Protein AF-A0A519VNN1-F1 (afdb_monomer_lite)

Foldseek 3Di:
DDDDDDDPPPPPDLCLPDADPQQFSPVCVVDPDNQVSVVSCVVVVFDD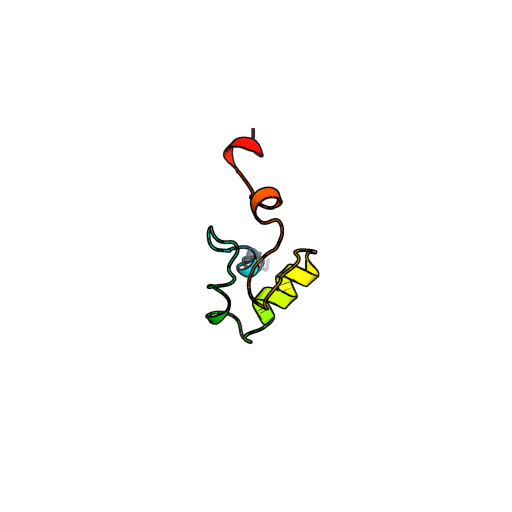PPSTGTPPVVVVDDDCVPPVD

Secondary structure (DSSP, 8-state):
----------PPP-GGG---TTSB-GGGGGSSSTTHHHHHHHHTT--EETTTEETTHHHH---HHHH--

Structure (mmCIF, N/CA/C/O backbone):
data_AF-A0A519VNN1-F1
#
_entry.id   AF-A0A519VNN1-F1
#
loop_
_atom_site.group_PDB
_atom_site.id
_atom_site.type_symbol
_atom_site.labe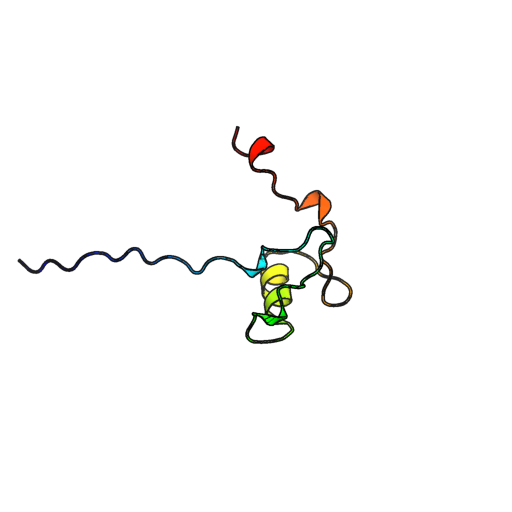l_atom_id
_atom_site.label_alt_id
_atom_site.label_comp_id
_atom_site.label_asym_id
_atom_site.label_entity_id
_atom_site.label_seq_id
_atom_site.pdbx_PDB_ins_code
_atom_site.Cartn_x
_atom_site.Cartn_y
_atom_site.Cartn_z
_atom_site.occupancy
_atom_site.B_iso_or_equiv
_atom_site.auth_seq_id
_atom_site.auth_comp_id
_atom_site.auth_asym_id
_atom_site.auth_atom_id
_atom_site.pdbx_PDB_model_num
ATOM 1 N N . LEU A 1 1 ? -32.471 -28.555 -27.518 1.00 55.69 1 LEU A N 1
ATOM 2 C CA . LEU A 1 1 ? -31.735 -28.981 -26.308 1.00 55.69 1 LEU A CA 1
ATOM 3 C C . LEU A 1 1 ? -30.241 -28.924 -26.609 1.00 55.69 1 LEU A C 1
ATOM 5 O O . LEU A 1 1 ? -29.747 -29.828 -27.256 1.00 55.69 1 LEU A O 1
ATOM 9 N N . HIS A 1 2 ? -29.554 -27.858 -26.201 1.00 45.62 2 HIS A N 1
ATOM 10 C CA . HIS A 1 2 ? -28.097 -27.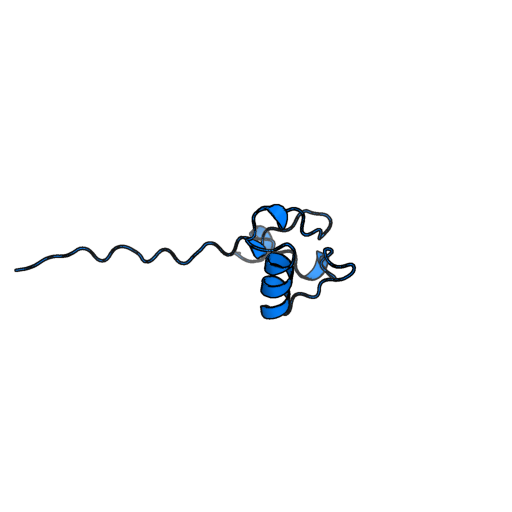849 -26.029 1.00 45.62 2 HIS A CA 1
ATOM 11 C C . HIS A 1 2 ? -27.827 -27.018 -24.778 1.00 45.62 2 HIS A C 1
ATOM 13 O O . HIS A 1 2 ? -27.894 -25.792 -24.804 1.00 45.62 2 HIS A O 1
ATOM 19 N N . GLY A 1 3 ? -27.663 -27.718 -23.657 1.00 50.94 3 GLY A N 1
ATOM 20 C CA . GLY A 1 3 ? -27.151 -27.137 -22.428 1.00 50.94 3 GLY A CA 1
ATOM 21 C C . GLY A 1 3 ? -25.644 -26.935 -22.551 1.00 50.94 3 GLY A C 1
ATOM 22 O O . GLY A 1 3 ? -24.947 -27.765 -23.127 1.00 50.94 3 GLY A O 1
ATOM 23 N N . GLY A 1 4 ? -25.152 -25.837 -21.996 1.00 44.38 4 GLY A N 1
ATOM 24 C CA . GLY A 1 4 ? -23.730 -25.570 -21.823 1.00 44.38 4 GLY A CA 1
ATOM 25 C C . GLY A 1 4 ? -23.595 -24.633 -20.636 1.00 44.38 4 GLY A C 1
ATOM 26 O O . GLY A 1 4 ? -24.011 -23.482 -20.715 1.00 44.38 4 GLY A O 1
ATOM 27 N N . GLY A 1 5 ? -23.142 -25.175 -19.506 1.00 44.59 5 GLY A N 1
ATOM 28 C CA . GLY A 1 5 ? -23.135 -24.509 -18.209 1.00 44.59 5 GLY A CA 1
ATOM 29 C C . GLY A 1 5 ? -22.402 -23.171 -18.232 1.00 44.59 5 GLY A C 1
ATOM 30 O O . GLY A 1 5 ? -21.269 -23.075 -18.699 1.00 44.59 5 GLY A O 1
ATOM 31 N N . GLY A 1 6 ? -23.058 -22.146 -17.687 1.00 51.66 6 GLY A N 1
ATOM 32 C CA . GLY A 1 6 ? -22.444 -20.858 -17.397 1.00 51.66 6 GLY A CA 1
ATOM 33 C C . GLY A 1 6 ? -21.390 -21.031 -16.310 1.00 51.66 6 GLY A C 1
ATOM 34 O O . GLY A 1 6 ? -21.699 -20.970 -15.121 1.00 51.66 6 GLY A O 1
ATOM 35 N N . GLY A 1 7 ? -20.146 -21.289 -16.714 1.00 55.31 7 GLY A N 1
ATOM 36 C CA . GLY A 1 7 ? -19.004 -21.192 -15.819 1.00 55.31 7 GLY A CA 1
ATOM 37 C C . GLY A 1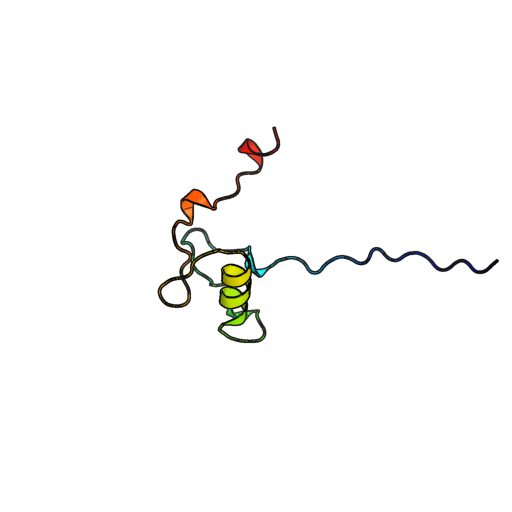 7 ? -18.966 -19.779 -15.250 1.00 55.31 7 GLY A C 1
ATOM 38 O O . GLY A 1 7 ? -18.936 -18.811 -16.010 1.00 55.31 7 GLY A O 1
ATOM 39 N N . LYS A 1 8 ? -19.007 -19.648 -13.919 1.00 61.50 8 LYS A N 1
ATOM 40 C CA . LYS A 1 8 ? -18.727 -18.374 -13.251 1.00 61.50 8 LYS A CA 1
ATOM 41 C C . LYS A 1 8 ? -17.400 -17.860 -13.803 1.00 61.50 8 LYS A C 1
ATOM 43 O O . LYS A 1 8 ? -16.363 -18.473 -13.564 1.00 61.50 8 LYS A O 1
ATOM 48 N N . VAL A 1 9 ? -17.435 -16.746 -14.528 1.00 62.19 9 VAL A N 1
ATOM 49 C CA . VAL A 1 9 ? -16.228 -15.984 -14.836 1.00 62.19 9 VAL A CA 1
ATOM 50 C C . VAL A 1 9 ? -15.749 -15.445 -13.493 1.00 62.19 9 VAL A C 1
ATOM 52 O O . VAL A 1 9 ? -16.295 -14.474 -12.974 1.00 62.19 9 VAL A O 1
ATOM 55 N N . VAL A 1 10 ? -14.822 -16.155 -12.852 1.00 69.19 10 VAL A N 1
ATOM 56 C CA . VAL A 1 10 ? -14.214 -15.685 -11.609 1.00 69.19 10 VAL A CA 1
ATOM 57 C C . VAL A 1 10 ? -13.318 -14.527 -12.014 1.00 69.19 10 VAL A C 1
ATOM 59 O O . VAL A 1 10 ? -12.309 -14.730 -12.688 1.00 69.19 10 VAL A O 1
ATOM 62 N N . ALA A 1 11 ? -13.734 -13.306 -11.678 1.00 71.44 11 ALA A N 1
ATOM 63 C CA . ALA A 1 11 ? -12.902 -12.135 -11.895 1.00 71.44 11 ALA A CA 1
ATOM 64 C C . ALA A 1 11 ? -11.529 -12.366 -11.233 1.00 71.44 11 ALA A C 1
ATOM 66 O O . ALA A 1 11 ? -11.478 -12.953 -10.145 1.00 71.44 11 ALA A O 1
ATOM 67 N N . PRO A 1 12 ? -10.421 -11.943 -11.865 1.00 81.69 12 PRO A N 1
ATOM 68 C CA . PRO A 1 12 ? -9.101 -12.070 -11.268 1.00 81.69 12 PRO A CA 1
ATOM 69 C C . PRO A 1 12 ? -9.085 -11.448 -9.870 1.00 81.69 12 PRO A C 1
ATOM 71 O O . PRO A 1 12 ? -9.573 -10.334 -9.675 1.00 81.69 12 PRO A O 1
ATOM 74 N N . VAL A 1 13 ? -8.524 -12.168 -8.898 1.00 88.00 13 VAL A N 1
ATOM 75 C CA . VAL A 1 13 ? -8.378 -11.660 -7.529 1.00 88.00 13 VAL A CA 1
ATOM 76 C C . VAL A 1 13 ? -7.494 -10.403 -7.562 1.00 88.00 13 VAL A C 1
ATOM 78 O O . VAL A 1 13 ? -6.408 -10.461 -8.149 1.00 88.00 13 VAL A O 1
ATOM 81 N N . PRO A 1 14 ? -7.902 -9.277 -6.940 1.00 92.25 14 PRO A N 1
ATOM 82 C CA . PRO A 1 14 ? -7.124 -8.037 -6.923 1.00 92.25 14 PRO A CA 1
ATOM 83 C C . PRO A 1 14 ? -5.950 -8.135 -5.936 1.00 92.25 14 PRO A C 1
ATOM 85 O O . PRO A 1 14 ? -5.912 -7.471 -4.903 1.00 92.25 14 PRO A O 1
ATOM 88 N N . ALA A 1 15 ? -4.976 -8.995 -6.244 1.00 93.12 15 ALA A N 1
ATOM 89 C CA . ALA A 1 15 ? -3.843 -9.298 -5.370 1.00 93.12 15 ALA A CA 1
ATOM 90 C C . ALA A 1 15 ? -2.957 -8.077 -5.063 1.00 93.12 15 ALA A C 1
ATOM 92 O O . ALA A 1 15 ? -2.251 -8.075 -4.061 1.00 93.12 15 ALA A O 1
ATOM 93 N N . HIS A 1 16 ? -3.007 -7.022 -5.886 1.00 94.75 16 HIS A N 1
ATOM 94 C CA . HIS A 1 16 ? -2.258 -5.779 -5.659 1.00 94.75 16 HIS A CA 1
ATOM 95 C C . HIS A 1 16 ? -2.749 -4.996 -4.440 1.00 94.75 16 HIS A C 1
ATOM 97 O O . HIS A 1 16 ? -1.991 -4.194 -3.912 1.00 94.75 16 HIS A O 1
ATOM 103 N N . ARG A 1 17 ? -3.964 -5.270 -3.947 1.00 93.25 17 ARG A N 1
ATOM 104 C CA . ARG A 1 17 ? -4.492 -4.692 -2.701 1.00 93.25 17 ARG A CA 1
ATOM 105 C C . ARG A 1 17 ? -3.946 -5.362 -1.437 1.00 93.25 17 ARG A C 1
ATOM 107 O O . ARG A 1 17 ? -4.169 -4.865 -0.339 1.00 93.25 17 ARG A O 1
ATOM 114 N N . VAL A 1 18 ? -3.250 -6.493 -1.567 1.00 92.19 18 VAL A N 1
ATOM 115 C CA . VAL A 1 18 ? -2.665 -7.211 -0.428 1.00 92.19 18 VAL A CA 1
ATOM 116 C C . VAL A 1 18 ? -1.288 -6.623 -0.124 1.00 92.19 18 VAL A C 1
ATOM 118 O O . VAL A 1 18 ? -0.285 -6.982 -0.740 1.00 92.19 18 VAL A O 1
ATOM 121 N N . ILE A 1 19 ? -1.256 -5.697 0.830 1.00 92.12 19 ILE A N 1
ATOM 122 C CA . ILE A 1 19 ? -0.060 -4.971 1.271 1.00 92.12 19 ILE A CA 1
ATOM 123 C C . ILE A 1 19 ? 0.274 -5.401 2.706 1.00 92.12 19 ILE A C 1
ATOM 125 O O . ILE A 1 19 ? -0.610 -5.796 3.471 1.00 92.12 19 ILE A O 1
ATOM 129 N N . ASN A 1 20 ? 1.555 -5.380 3.083 1.00 91.75 20 ASN A N 1
ATOM 130 C CA . ASN A 1 20 ? 1.946 -5.735 4.446 1.00 91.75 20 ASN A CA 1
ATOM 131 C C . ASN A 1 20 ? 1.572 -4.626 5.455 1.00 91.75 20 ASN A C 1
ATOM 133 O O . ASN A 1 20 ? 1.259 -3.500 5.080 1.00 91.75 20 ASN A O 1
ATOM 137 N N . ARG A 1 21 ? 1.660 -4.924 6.758 1.00 89.50 21 ARG A N 1
ATOM 138 C CA . ARG A 1 21 ? 1.303 -3.968 7.828 1.00 89.50 21 ARG A CA 1
ATOM 139 C C . ARG A 1 21 ? 2.117 -2.663 7.843 1.00 89.50 21 ARG A C 1
ATOM 141 O O . ARG A 1 21 ? 1.778 -1.760 8.591 1.00 89.50 21 ARG A O 1
ATOM 148 N N . LEU A 1 22 ? 3.246 -2.618 7.134 1.00 89.69 22 LEU A N 1
ATOM 149 C CA . LEU A 1 22 ? 4.131 -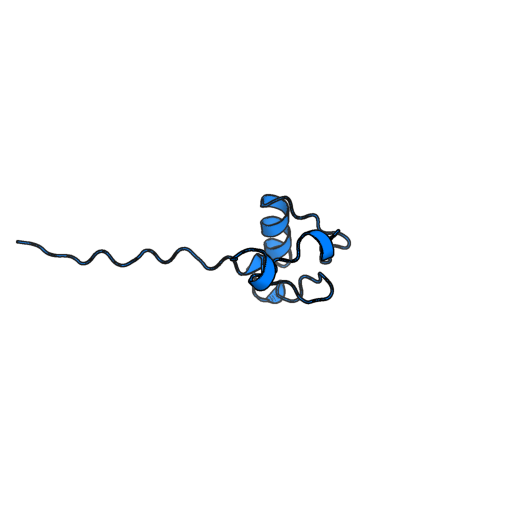1.455 7.046 1.00 89.69 22 LEU A CA 1
ATOM 150 C C . LEU A 1 22 ? 3.829 -0.607 5.799 1.00 89.69 22 LEU A C 1
ATOM 152 O O . LEU A 1 22 ? 4.585 0.311 5.504 1.00 89.69 22 LEU A O 1
ATOM 156 N N . GLY A 1 23 ? 2.787 -0.943 5.030 1.00 91.75 23 GLY A N 1
ATOM 157 C CA . GLY A 1 23 ? 2.474 -0.280 3.766 1.00 91.75 23 GLY A CA 1
ATOM 158 C C . GLY A 1 23 ? 3.407 -0.670 2.615 1.00 91.75 23 GLY A C 1
ATOM 159 O O . GLY A 1 23 ? 3.341 -0.059 1.554 1.00 91.75 23 GLY A O 1
ATOM 160 N N . GLN A 1 24 ? 4.275 -1.673 2.780 1.00 95.00 24 GLN A N 1
ATOM 161 C CA . GLN A 1 24 ? 5.286 -2.005 1.776 1.00 95.00 24 GLN A CA 1
ATOM 162 C C . GLN A 1 24 ? 4.772 -3.018 0.746 1.00 95.00 24 GLN A C 1
ATOM 164 O O . GLN A 1 24 ? 4.164 -4.039 1.090 1.00 95.00 24 GLN A O 1
ATOM 169 N N . LEU A 1 25 ? 5.110 -2.788 -0.523 1.00 95.56 25 LEU A N 1
ATOM 170 C CA . LEU A 1 25 ? 4.757 -3.616 -1.680 1.00 95.56 25 LEU A CA 1
ATOM 171 C C . LEU A 1 25 ? 5.604 -4.899 -1.770 1.00 95.56 25 LEU A C 1
ATOM 173 O O . LEU A 1 25 ? 6.137 -5.238 -2.825 1.00 95.56 25 LEU A O 1
ATOM 177 N N . THR A 1 26 ? 5.743 -5.659 -0.680 1.00 94.88 26 THR A N 1
ATOM 178 C CA . THR A 1 26 ? 6.563 -6.888 -0.659 1.00 94.88 26 THR A CA 1
ATOM 179 C C . THR A 1 26 ? 6.046 -7.971 -1.610 1.00 94.88 26 THR A C 1
ATOM 181 O O . THR A 1 26 ? 6.819 -8.808 -2.070 1.00 94.88 26 THR A O 1
ATOM 184 N N . GLY A 1 27 ? 4.755 -7.936 -1.959 1.00 93.56 27 GLY A N 1
ATOM 185 C CA . GLY A 1 27 ? 4.142 -8.826 -2.949 1.00 93.56 27 GLY A CA 1
ATOM 186 C C . GLY A 1 27 ? 4.535 -8.537 -4.404 1.00 93.56 27 GLY A C 1
ATOM 187 O O . GLY A 1 27 ? 4.262 -9.369 -5.270 1.00 93.56 27 GLY A O 1
ATOM 188 N N . ARG A 1 28 ? 5.209 -7.410 -4.693 1.00 94.19 28 ARG A N 1
ATOM 189 C CA . ARG A 1 28 ? 5.563 -6.969 -6.058 1.00 94.19 28 ARG A CA 1
ATOM 190 C C . ARG A 1 28 ? 6.339 -8.011 -6.864 1.00 94.19 28 ARG A C 1
ATOM 192 O O . ARG A 1 28 ? 6.208 -8.068 -8.078 1.00 94.19 28 ARG A O 1
ATOM 199 N N . HIS A 1 29 ? 7.105 -8.874 -6.196 1.00 94.62 29 HIS A N 1
ATOM 200 C CA . HIS A 1 29 ? 7.900 -9.927 -6.835 1.00 94.62 29 HIS A CA 1
ATOM 201 C C . HIS A 1 29 ? 7.055 -11.014 -7.521 1.00 94.62 29 HIS A C 1
ATOM 203 O O . HIS A 1 29 ? 7.579 -11.760 -8.342 1.00 94.62 29 HIS A O 1
ATOM 209 N N . HIS A 1 30 ? 5.759 -11.098 -7.209 1.00 94.06 30 HIS A N 1
ATOM 210 C CA . HIS A 1 30 ? 4.815 -12.003 -7.869 1.00 94.06 30 HIS A CA 1
ATOM 211 C C . HIS A 1 30 ? 4.131 -11.379 -9.094 1.00 94.06 30 HIS A C 1
ATOM 213 O O . HIS A 1 30 ? 3.335 -12.048 -9.755 1.00 94.06 30 HIS A O 1
ATOM 219 N N . PHE A 1 31 ? 4.412 -10.110 -9.398 1.00 94.69 31 PHE A N 1
ATOM 220 C CA . PHE A 1 31 ? 3.850 -9.420 -10.552 1.00 94.69 31 PHE A CA 1
ATOM 221 C C . PHE A 1 31 ? 4.770 -9.539 -11.777 1.00 94.69 31 PHE A C 1
ATOM 223 O O . PHE A 1 31 ? 5.974 -9.743 -11.626 1.00 94.69 31 PHE A O 1
ATOM 230 N N . PRO A 1 32 ? 4.227 -9.398 -13.004 1.00 94.88 32 PRO A N 1
ATOM 231 C CA . PRO A 1 32 ? 5.004 -9.554 -14.237 1.00 94.88 32 PRO A CA 1
ATOM 232 C C . PRO A 1 32 ? 6.178 -8.579 -14.380 1.00 94.88 32 PRO A C 1
ATOM 234 O O . PRO A 1 32 ? 7.149 -8.885 -15.066 1.00 94.88 32 PRO A O 1
ATOM 237 N N . THR A 1 33 ? 6.084 -7.404 -13.755 1.00 96.00 33 THR A N 1
ATOM 238 C CA . THR A 1 33 ? 7.142 -6.393 -13.733 1.00 96.00 33 THR A CA 1
ATOM 239 C C . THR A 1 33 ? 7.331 -5.866 -12.308 1.00 96.00 33 THR A C 1
ATOM 241 O O . THR A 1 33 ? 6.392 -5.928 -11.507 1.00 96.00 33 THR A O 1
ATOM 244 N N . PRO A 1 34 ? 8.507 -5.296 -11.982 1.00 94.31 34 PRO A N 1
ATOM 245 C CA . PRO A 1 34 ? 8.754 -4.693 -10.671 1.00 94.31 34 PRO A CA 1
ATOM 246 C C . PRO A 1 34 ? 7.788 -3.554 -10.306 1.00 94.31 34 PRO A C 1
ATOM 248 O O . PRO A 1 34 ? 7.567 -3.310 -9.123 1.00 94.31 34 PRO A O 1
ATOM 251 N N . THR A 1 35 ? 7.211 -2.878 -11.306 1.00 95.81 35 THR A N 1
ATOM 252 C CA . THR A 1 35 ? 6.323 -1.714 -11.149 1.00 95.81 35 THR A CA 1
ATOM 253 C C . THR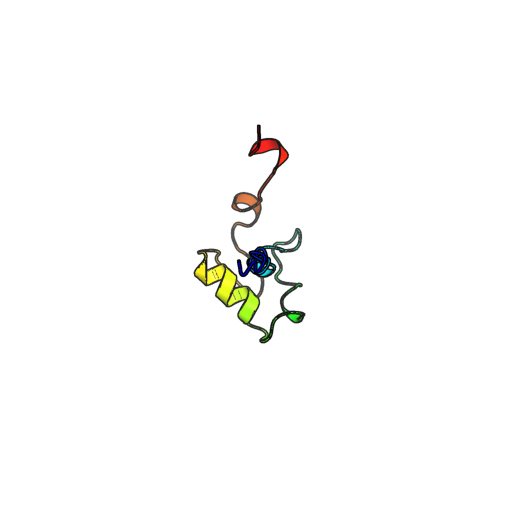 A 1 35 ? 4.838 -2.061 -11.240 1.00 95.81 35 THR A C 1
ATOM 255 O O . THR A 1 35 ? 4.005 -1.282 -10.794 1.00 95.81 35 THR A O 1
ATOM 258 N N . ALA A 1 36 ? 4.470 -3.245 -11.740 1.00 96.31 36 ALA A N 1
ATOM 259 C CA . ALA A 1 36 ? 3.071 -3.587 -12.009 1.00 96.31 36 ALA A CA 1
ATOM 260 C C . ALA A 1 36 ? 2.165 -3.570 -10.764 1.00 96.31 36 ALA A C 1
ATOM 262 O O . ALA A 1 36 ? 0.972 -3.301 -10.885 1.00 96.31 36 ALA A O 1
ATOM 263 N N . MET A 1 37 ? 2.690 -3.868 -9.569 1.00 96.31 37 MET A N 1
ATOM 264 C CA . MET A 1 37 ? 1.906 -3.744 -8.330 1.00 96.31 37 MET A CA 1
ATOM 265 C C . MET A 1 37 ? 1.628 -2.273 -7.990 1.00 96.31 37 MET A C 1
ATOM 267 O O . MET A 1 37 ? 0.500 -1.941 -7.634 1.00 96.31 37 MET A O 1
ATOM 271 N N . GLN A 1 38 ? 2.636 -1.409 -8.144 1.00 96.94 38 GLN A N 1
ATOM 272 C CA . GLN A 1 38 ? 2.527 0.034 -7.931 1.00 96.94 38 GLN A CA 1
ATOM 273 C C . GLN A 1 38 ? 1.553 0.662 -8.934 1.00 96.94 38 GLN A C 1
ATOM 275 O O . GLN A 1 38 ? 0.599 1.308 -8.522 1.00 96.94 38 GLN A O 1
ATOM 280 N N . GLU A 1 39 ? 1.724 0.395 -10.230 1.00 96.75 39 GLU A N 1
ATOM 281 C CA . GLU A 1 39 ? 0.879 0.945 -11.301 1.00 96.75 39 GLU A CA 1
ATOM 282 C C . GLU A 1 39 ? -0.609 0.620 -11.092 1.00 96.75 39 GLU A C 1
ATOM 284 O O . GLU A 1 39 ? -1.477 1.459 -11.320 1.00 96.75 39 GLU A O 1
ATOM 289 N N . ARG A 1 40 ? -0.922 -0.597 -10.624 1.00 96.06 40 ARG A N 1
ATOM 290 C CA . ARG A 1 40 ? -2.306 -1.004 -10.327 1.00 96.06 40 ARG A CA 1
ATOM 291 C C . ARG A 1 40 ? -2.889 -0.283 -9.116 1.00 96.06 40 ARG A C 1
ATOM 293 O O . ARG A 1 40 ? -4.075 0.020 -9.125 1.00 96.06 40 ARG A O 1
ATOM 300 N N . LEU A 1 41 ? -2.082 -0.033 -8.088 1.00 95.00 41 LEU A N 1
ATOM 301 C CA . LEU A 1 41 ? -2.494 0.737 -6.913 1.00 95.00 41 LEU A CA 1
ATOM 302 C C . LEU A 1 41 ? -2.714 2.212 -7.274 1.00 95.00 41 LEU A C 1
ATOM 304 O O . LEU A 1 41 ? -3.754 2.776 -6.940 1.00 95.00 41 LEU A O 1
ATOM 308 N N . GLU A 1 42 ? -1.798 2.805 -8.037 1.00 95.00 42 GLU A N 1
ATOM 309 C CA . GLU A 1 42 ? -1.902 4.187 -8.517 1.00 95.00 42 GLU A CA 1
ATOM 310 C C . GLU A 1 42 ? -3.107 4.387 -9.444 1.00 95.00 42 GLU A C 1
ATOM 312 O O . GLU A 1 42 ? -3.802 5.398 -9.340 1.00 95.00 42 GLU A O 1
ATOM 317 N N . ALA A 1 43 ? -3.423 3.400 -10.292 1.00 95.81 43 ALA A N 1
ATOM 318 C CA . ALA A 1 43 ? -4.631 3.405 -11.120 1.00 95.81 43 ALA A CA 1
ATOM 319 C C . ALA A 1 43 ? -5.934 3.389 -10.296 1.00 95.81 43 ALA A C 1
ATOM 321 O O . ALA A 1 43 ? -6.973 3.829 -10.784 1.00 95.81 43 ALA A O 1
ATOM 322 N N . GLU A 1 44 ? -5.885 2.908 -9.051 1.00 93.50 44 GLU A N 1
ATOM 323 C CA . GLU A 1 44 ? -6.995 2.950 -8.092 1.00 93.50 44 GLU A CA 1
ATOM 324 C C . GLU A 1 44 ? -6.951 4.189 -7.178 1.00 93.50 44 GLU A C 1
ATOM 326 O O . GLU A 1 44 ? -7.801 4.340 -6.304 1.00 93.50 44 GLU A O 1
ATOM 331 N N . GLY A 1 45 ? -5.990 5.096 -7.388 1.00 92.25 45 GLY A N 1
ATOM 332 C CA . GLY A 1 45 ? -5.822 6.321 -6.604 1.00 92.25 45 GLY A CA 1
ATOM 333 C C . GLY A 1 45 ? -5.003 6.150 -5.322 1.00 92.25 45 GLY A C 1
ATOM 334 O O . GLY A 1 45 ? -4.923 7.085 -4.528 1.00 92.25 45 GLY A O 1
ATOM 335 N N . VAL A 1 46 ? -4.375 4.990 -5.110 1.00 93.06 46 VAL A N 1
ATOM 336 C CA . VAL A 1 46 ? -3.483 4.754 -3.969 1.00 93.06 46 VAL A CA 1
ATOM 337 C C . VAL A 1 46 ? -2.098 5.311 -4.285 1.00 93.06 46 VAL A C 1
ATOM 339 O O . VAL A 1 46 ? -1.443 4.887 -5.237 1.00 93.06 46 VAL A O 1
ATOM 342 N N . ARG A 1 47 ? -1.632 6.262 -3.474 1.00 93.88 47 ARG A N 1
ATOM 343 C CA . ARG A 1 47 ? -0.317 6.887 -3.643 1.00 93.88 47 ARG A CA 1
ATOM 344 C C . ARG A 1 47 ? 0.795 5.986 -3.106 1.00 93.88 47 ARG A C 1
ATOM 346 O O . ARG A 1 47 ? 0.703 5.496 -1.982 1.00 93.88 47 ARG A O 1
ATOM 353 N N . VAL A 1 48 ? 1.869 5.838 -3.880 1.00 94.31 48 VAL A N 1
ATOM 354 C CA . VAL A 1 48 ? 3.081 5.102 -3.492 1.00 94.31 48 VAL A CA 1
ATOM 355 C C . VAL A 1 48 ? 4.287 6.048 -3.512 1.00 94.31 48 VAL A C 1
ATOM 357 O O . VAL A 1 48 ? 4.508 6.769 -4.481 1.00 94.31 48 VAL A O 1
ATOM 360 N N . GLU A 1 49 ? 5.077 6.045 -2.441 1.00 93.50 49 GLU A N 1
ATOM 361 C CA . GLU A 1 49 ? 6.329 6.790 -2.286 1.00 93.50 49 GLU A CA 1
ATOM 362 C C . GLU A 1 49 ? 7.526 5.842 -2.146 1.00 93.50 49 GLU A C 1
ATOM 364 O O . GLU A 1 49 ? 7.390 4.665 -1.804 1.00 93.50 49 GLU A O 1
ATOM 369 N N . GLY A 1 50 ? 8.722 6.332 -2.488 1.00 89.81 50 GLY A N 1
ATOM 370 C CA . GLY A 1 50 ? 9.955 5.531 -2.457 1.00 89.81 50 GLY A CA 1
ATOM 371 C C . GLY A 1 50 ? 9.992 4.362 -3.454 1.00 89.81 50 GLY A C 1
ATOM 372 O O . GLY A 1 50 ? 10.967 3.619 -3.481 1.00 89.81 50 GLY A O 1
ATOM 373 N N . GLY A 1 51 ? 8.954 4.216 -4.287 1.00 89.62 51 GLY A N 1
ATOM 374 C CA . GLY A 1 51 ? 8.779 3.128 -5.252 1.00 89.62 51 GLY A CA 1
ATOM 375 C C . GLY A 1 51 ? 8.155 1.858 -4.670 1.00 89.62 51 GLY A C 1
ATOM 376 O O . GLY A 1 51 ? 7.961 0.888 -5.401 1.00 89.62 51 GLY A O 1
ATOM 377 N N . ASP A 1 52 ? 7.854 1.819 -3.368 1.00 92.75 52 ASP A N 1
ATOM 378 C CA . ASP A 1 52 ? 7.321 0.606 -2.744 1.00 92.75 52 ASP A CA 1
ATOM 379 C C . ASP A 1 52 ? 6.572 0.773 -1.429 1.00 92.75 52 ASP A C 1
ATOM 381 O O . ASP A 1 52 ? 6.230 -0.237 -0.815 1.00 92.75 52 ASP A O 1
ATOM 385 N N . THR A 1 53 ? 6.298 1.999 -0.998 1.00 94.75 53 THR A N 1
ATOM 386 C CA . THR A 1 53 ? 5.609 2.252 0.265 1.00 94.75 53 THR A CA 1
ATOM 387 C C . THR A 1 53 ? 4.337 3.049 0.010 1.00 94.75 53 THR A C 1
ATOM 389 O O . THR A 1 53 ? 4.380 4.144 -0.540 1.00 94.75 53 THR A O 1
ATOM 392 N N . VAL A 1 54 ? 3.187 2.491 0.382 1.00 93.69 54 VAL A N 1
ATOM 393 C CA . VAL A 1 54 ? 1.887 3.165 0.300 1.00 93.69 54 VAL A CA 1
ATOM 394 C C . VAL A 1 54 ? 1.823 4.291 1.329 1.00 93.69 54 VAL A C 1
ATOM 396 O O . VAL A 1 54 ? 2.119 4.086 2.506 1.00 93.69 54 VAL A O 1
ATOM 399 N N . VAL A 1 55 ? 1.418 5.475 0.876 1.00 89.38 55 VAL A N 1
ATOM 400 C CA . VAL A 1 55 ? 1.217 6.659 1.721 1.00 89.38 55 VAL A CA 1
ATOM 401 C C . VAL A 1 55 ? -0.161 6.590 2.375 1.00 89.38 55 VAL A C 1
ATOM 403 O O . VAL A 1 55 ? -1.093 6.040 1.792 1.00 89.38 55 VAL A O 1
ATOM 406 N N . ASP A 1 56 ? -0.291 7.143 3.584 1.00 84.31 56 ASP A N 1
ATOM 407 C CA . ASP A 1 56 ? -1.559 7.196 4.325 1.00 84.31 56 ASP A CA 1
ATOM 408 C C . ASP A 1 56 ? -2.210 5.813 4.531 1.00 84.31 56 ASP A C 1
ATOM 410 O O . ASP A 1 56 ? -3.432 5.690 4.607 1.00 84.31 56 ASP A O 1
ATOM 414 N N . PHE A 1 57 ? -1.392 4.758 4.648 1.00 80.00 57 PHE A N 1
ATOM 415 C CA . PHE A 1 57 ? -1.862 3.373 4.765 1.00 80.00 57 PHE A CA 1
ATOM 416 C C . PHE A 1 57 ? -2.869 3.170 5.910 1.00 80.00 57 PHE A C 1
ATOM 418 O O . PHE A 1 57 ? -3.842 2.439 5.743 1.00 80.00 57 PHE A O 1
ATOM 425 N N . ASP A 1 58 ? -2.693 3.874 7.032 1.00 75.94 58 ASP A N 1
ATOM 426 C CA . ASP A 1 58 ? -3.611 3.829 8.178 1.00 75.94 58 ASP A CA 1
ATOM 427 C C . ASP A 1 58 ? -5.033 4.314 7.837 1.00 75.94 58 ASP A C 1
ATOM 429 O O . ASP A 1 58 ? -6.001 3.855 8.439 1.00 75.94 58 ASP A O 1
ATOM 433 N N . GLN A 1 59 ? -5.177 5.218 6.861 1.00 76.81 59 GLN A N 1
ATOM 434 C CA . GLN A 1 59 ? -6.473 5.722 6.388 1.00 76.81 59 GLN A CA 1
ATOM 435 C C . GLN A 1 59 ? -7.115 4.796 5.343 1.00 76.81 59 GLN A C 1
ATOM 437 O O . GLN A 1 59 ? -8.319 4.862 5.115 1.00 76.81 59 GLN A O 1
ATOM 442 N N . LEU A 1 60 ? -6.311 3.939 4.707 1.00 71.00 60 LEU A N 1
ATOM 443 C CA . LEU A 1 60 ? -6.729 2.979 3.679 1.00 71.00 60 LEU A CA 1
ATOM 444 C C . LEU A 1 60 ? -6.956 1.570 4.246 1.00 71.00 60 LEU A C 1
ATOM 446 O O . LEU A 1 60 ? -7.302 0.649 3.502 1.00 71.00 60 LEU A O 1
ATOM 450 N N . PHE A 1 61 ? -6.736 1.381 5.549 1.00 76.25 61 PHE A N 1
ATOM 451 C CA . PHE A 1 61 ? -6.897 0.095 6.206 1.00 76.25 61 PHE A CA 1
ATOM 452 C C . PHE A 1 61 ? -8.376 -0.295 6.282 1.00 76.25 61 PHE A C 1
ATOM 454 O O . PHE A 1 61 ? -9.153 0.302 7.024 1.00 76.25 61 PHE A O 1
ATOM 461 N N . TRP A 1 62 ? -8.736 -1.338 5.536 1.00 78.44 62 TRP A N 1
ATOM 462 C CA . TRP A 1 62 ? -10.077 -1.909 5.548 1.00 78.44 62 TRP A CA 1
ATOM 463 C C . TRP A 1 62 ? -10.272 -2.840 6.749 1.00 78.44 62 TRP A C 1
ATOM 465 O O . TRP A 1 62 ? -9.569 -3.848 6.881 1.00 78.44 62 TRP A O 1
ATOM 475 N N . ASP A 1 63 ? -11.248 -2.529 7.605 1.00 77.81 63 ASP A N 1
ATOM 476 C CA . ASP A 1 63 ? -11.586 -3.330 8.786 1.00 77.81 63 ASP A CA 1
ATOM 477 C C . ASP A 1 63 ? -12.980 -3.971 8.626 1.00 77.81 63 ASP A C 1
ATOM 479 O O . ASP A 1 63 ? -13.996 -3.306 8.861 1.00 77.81 63 ASP A O 1
ATOM 483 N N . PRO A 1 64 ? -13.072 -5.272 8.282 1.00 77.81 64 PRO A N 1
ATOM 484 C CA . PRO A 1 64 ? -14.358 -5.943 8.088 1.00 77.81 64 PRO A CA 1
ATOM 485 C C . PRO A 1 64 ? -15.254 -5.902 9.329 1.00 77.81 64 PRO A C 1
ATOM 487 O O . PRO A 1 64 ? -16.474 -5.917 9.195 1.00 77.81 64 PRO A O 1
ATOM 490 N N . GLY A 1 65 ? -14.672 -5.860 10.533 1.00 80.81 65 GLY A N 1
ATOM 491 C CA . GLY A 1 65 ? -15.429 -5.828 11.783 1.00 80.81 65 GLY A CA 1
ATOM 492 C C . GLY A 1 65 ? -16.077 -4.472 12.063 1.00 80.81 65 GLY A C 1
ATOM 493 O O . GLY A 1 65 ? -17.046 -4.413 12.815 1.00 80.81 65 GLY A O 1
ATOM 494 N N . LYS A 1 66 ? -15.560 -3.395 11.460 1.00 75.88 66 LYS A N 1
ATOM 495 C CA . LYS A 1 66 ? -16.139 -2.047 11.544 1.00 75.88 66 LYS A CA 1
ATOM 496 C C . LYS A 1 66 ? -17.050 -1.724 10.368 1.00 75.88 66 LYS A C 1
ATOM 498 O O . LYS A 1 66 ? -18.004 -0.978 10.542 1.00 75.88 66 LYS A O 1
ATOM 503 N N . GLU A 1 67 ? -16.739 -2.244 9.184 1.00 73.25 67 GLU A N 1
ATOM 504 C CA . GLU A 1 67 ? -17.372 -1.807 7.936 1.00 73.25 67 GLU A CA 1
ATOM 505 C C . GLU A 1 67 ? -18.508 -2.714 7.440 1.00 73.25 67 GLU A C 1
ATOM 507 O O . GLU A 1 67 ? -19.261 -2.301 6.563 1.00 73.25 67 GLU A O 1
ATOM 512 N N . LEU A 1 68 ? -18.661 -3.929 7.983 1.00 74.88 68 LEU A N 1
ATOM 513 C CA . LEU A 1 68 ? -19.710 -4.887 7.583 1.00 74.88 68 LEU A CA 1
ATOM 514 C C . LEU A 1 68 ? -20.788 -5.117 8.661 1.00 74.88 68 LEU A C 1
ATOM 516 O O . LEU A 1 68 ? -21.425 -6.173 8.660 1.00 74.88 68 LEU A O 1
ATOM 520 N N . VAL A 1 69 ? -20.960 -4.169 9.591 1.00 62.06 69 VAL A N 1
ATOM 521 C CA . VAL A 1 69 ? -22.005 -4.211 10.637 1.00 62.06 69 VAL A CA 1
ATOM 522 C C . VAL A 1 69 ? -23.420 -4.053 10.093 1.00 62.06 69 VAL A C 1
ATOM 524 O O . VAL A 1 69 ? -23.620 -3.271 9.137 1.00 62.06 69 VAL A O 1
#

Sequence (69 aa):
LHGGGGGKVVAPVPAHRVINRLGQLTGRHHFPTPTAMQERLEAEGVRVEGGDTVVDFDQLFWDPGKELV

Radius of gyration: 16.49 Å; chains: 1; bounding box: 42×36×38 Å

pLDDT: mean 83.83, std 14.8, range [44.38, 96.94]